Protein AF-A0A250JXY7-F1 (afdb_monomer_lite)

Foldseek 3Di:
DDDDDDDDDDDDDDDDDPDPPPDDDPPDPPPPCPPADADQQLHRCVQACVNPVVCLVVLVVVVQADPVVGGGVCLDCVNVVVVVVSVGD

Radius of gyration: 34.38 Å; chains: 1; bounding box: 91×44×69 Å

Organism: NCBI:txid1189310

Secondary structure (DSSP, 8-state):
-----------------------PPP---------PPB-TTSSBTTT-TTT-GGGHHHHHHTT--BTTTTB-GGG-TTT-THHHHTT--

Structure (mmCIF, N/CA/C/O backbone):
data_AF-A0A250JXY7-F1
#
_entry.id   AF-A0A250JXY7-F1
#
loop_
_atom_site.group_PDB
_atom_site.id
_atom_site.type_symbol
_atom_site.label_atom_id
_atom_site.label_alt_id
_atom_site.label_comp_id
_atom_site.label_asym_id
_atom_site.label_entity_id
_atom_site.label_seq_id
_atom_site.pdbx_PDB_ins_code
_atom_site.Cartn_x
_atom_site.Cartn_y
_atom_site.Cartn_z
_atom_site.occupancy
_atom_site.B_iso_or_equiv
_atom_site.auth_seq_id
_atom_site.auth_comp_id
_atom_site.auth_asym_id
_atom_site.auth_atom_id
_atom_site.pdbx_PDB_model_num
ATOM 1 N N . MET A 1 1 ? 76.414 -33.986 58.618 1.00 47.38 1 MET A N 1
ATOM 2 C CA . MET A 1 1 ? 77.531 -34.247 57.685 1.00 47.38 1 MET A CA 1
ATOM 3 C C . MET A 1 1 ? 76.929 -34.570 56.324 1.00 47.38 1 MET A C 1
ATOM 5 O O . MET A 1 1 ? 76.183 -35.534 56.257 1.00 47.38 1 MET A O 1
ATOM 9 N N . HIS A 1 2 ? 77.248 -33.752 55.310 1.00 45.06 2 HIS A N 1
ATOM 10 C CA . HIS A 1 2 ? 76.934 -33.892 53.870 1.00 45.06 2 HIS A CA 1
ATOM 11 C C . HIS A 1 2 ? 75.447 -33.725 53.495 1.00 45.06 2 HIS A C 1
ATOM 13 O O . HIS A 1 2 ? 74.637 -34.607 53.723 1.00 45.06 2 HIS A O 1
ATOM 19 N N . SER A 1 3 ? 74.978 -32.550 53.055 1.00 53.78 3 SER A N 1
ATOM 20 C CA . SER A 1 3 ? 75.341 -31.836 51.814 1.00 53.78 3 SER A CA 1
ATOM 21 C C . SER A 1 3 ? 75.224 -32.738 50.587 1.00 53.78 3 SER A C 1
ATOM 23 O O . SER A 1 3 ? 76.051 -33.630 50.429 1.00 53.78 3 SER A O 1
ATOM 25 N N . LEU A 1 4 ? 74.234 -32.478 49.721 1.00 54.97 4 LEU A N 1
ATOM 26 C CA . LEU A 1 4 ? 74.431 -32.059 48.320 1.00 54.97 4 LEU A CA 1
ATOM 27 C C . LEU A 1 4 ? 73.127 -32.179 47.499 1.00 54.97 4 LEU A C 1
ATOM 29 O O . LEU A 1 4 ? 72.608 -33.261 47.266 1.00 54.97 4 LEU A O 1
ATOM 33 N N . ARG A 1 5 ? 72.668 -31.014 47.022 1.00 60.28 5 ARG A N 1
ATOM 34 C CA . ARG A 1 5 ? 72.278 -30.707 45.631 1.00 60.28 5 ARG A CA 1
ATOM 35 C C . ARG A 1 5 ? 71.415 -31.710 44.846 1.00 60.28 5 ARG A C 1
ATOM 37 O O . ARG A 1 5 ? 71.948 -32.644 44.269 1.00 60.28 5 ARG A O 1
ATOM 44 N N . THR A 1 6 ? 70.163 -31.323 44.597 1.00 59.94 6 THR A N 1
ATOM 45 C CA . THR A 1 6 ? 69.477 -31.415 43.284 1.00 59.94 6 THR A CA 1
ATOM 46 C C . THR A 1 6 ? 68.388 -30.320 43.257 1.00 59.94 6 THR A C 1
ATOM 48 O O . THR A 1 6 ? 67.405 -30.396 43.975 1.00 59.94 6 THR A O 1
ATOM 51 N N . LEU A 1 7 ? 68.664 -29.095 42.793 1.00 60.50 7 LEU A N 1
ATOM 52 C CA . LEU A 1 7 ? 68.444 -28.592 41.424 1.00 60.50 7 LEU A CA 1
ATOM 53 C C . LEU A 1 7 ? 67.174 -29.116 40.735 1.00 60.50 7 LEU A C 1
ATOM 55 O O . LEU A 1 7 ? 67.212 -30.182 40.132 1.00 60.50 7 LEU A O 1
ATOM 59 N N . SER A 1 8 ? 66.105 -28.313 40.759 1.00 60.44 8 SER A N 1
ATOM 60 C CA . SER A 1 8 ? 65.204 -28.019 39.622 1.00 60.44 8 SER A CA 1
ATOM 61 C C . SER A 1 8 ? 64.043 -27.148 40.132 1.00 60.44 8 SER A C 1
ATOM 63 O O . SER A 1 8 ? 63.248 -27.600 40.940 1.00 60.44 8 SER A O 1
ATOM 65 N N . VAL A 1 9 ? 64.073 -25.827 39.924 1.00 58.75 9 VAL A N 1
ATOM 66 C CA . VAL A 1 9 ? 63.605 -25.106 38.717 1.00 58.75 9 VAL A CA 1
ATOM 67 C C . VAL A 1 9 ? 62.185 -24.550 38.947 1.00 58.75 9 VAL A C 1
ATOM 69 O O . VAL A 1 9 ? 61.210 -25.286 38.933 1.00 58.75 9 VAL A O 1
ATOM 72 N N . VAL A 1 10 ? 62.139 -23.214 39.121 1.00 58.62 10 VAL A N 1
ATOM 73 C CA . VAL A 1 10 ? 61.111 -22.277 38.603 1.00 58.62 10 VAL A CA 1
ATOM 74 C C . VAL A 1 10 ? 59.766 -22.307 39.354 1.00 58.62 10 VAL A C 1
ATOM 76 O O . VAL A 1 10 ? 58.918 -23.150 39.113 1.00 58.62 10 VAL A O 1
ATOM 79 N N . LEU A 1 11 ? 59.500 -21.454 40.353 1.00 58.06 11 LEU A N 1
ATOM 80 C CA . LEU A 1 11 ? 59.258 -19.999 40.277 1.00 58.06 11 LEU A CA 1
ATOM 81 C C . LEU A 1 11 ? 58.700 -19.510 38.931 1.00 58.06 11 LEU A C 1
ATOM 83 O O . LEU A 1 11 ? 59.439 -18.972 38.113 1.00 58.06 11 LEU A O 1
ATOM 87 N N . SER A 1 12 ? 57.390 -19.628 38.718 1.00 60.41 12 SER A N 1
ATOM 88 C CA . SER A 1 12 ? 56.667 -18.788 37.750 1.00 60.41 12 SER A CA 1
ATOM 89 C C . SER A 1 12 ? 55.210 -18.584 38.172 1.00 60.41 12 SER A C 1
ATOM 91 O O . SER A 1 12 ? 54.321 -19.358 37.846 1.00 60.41 12 SER A O 1
ATOM 93 N N . LEU A 1 13 ? 55.028 -17.542 38.986 1.00 60.81 13 LEU A N 1
ATOM 94 C CA . LEU A 1 13 ? 54.071 -16.448 38.784 1.00 60.81 13 LEU A CA 1
ATOM 95 C C . LEU A 1 13 ? 52.703 -16.830 38.189 1.00 60.81 13 LEU A C 1
ATOM 97 O O . LEU A 1 13 ? 52.465 -16.723 36.988 1.00 60.81 13 LEU A O 1
ATOM 101 N N . PHE A 1 14 ? 51.767 -17.149 39.084 1.00 52.91 14 PHE A N 1
ATOM 102 C CA . PHE A 1 14 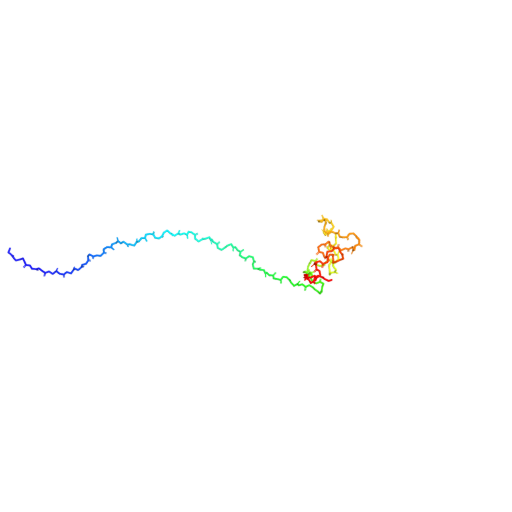? 50.336 -16.974 38.851 1.00 52.91 14 PHE A CA 1
ATOM 103 C C . PHE A 1 14 ? 50.026 -15.481 38.677 1.00 52.91 14 PHE A C 1
ATOM 105 O O . PHE A 1 14 ? 49.928 -14.744 39.655 1.00 52.91 14 PHE A O 1
ATOM 112 N N . ALA A 1 15 ? 49.877 -15.035 37.434 1.00 60.94 15 ALA A N 1
ATOM 113 C CA . ALA A 1 15 ? 49.296 -13.737 37.107 1.00 60.94 15 ALA A CA 1
ATOM 114 C C . ALA A 1 15 ? 48.677 -13.780 35.704 1.00 60.94 15 ALA A C 1
ATOM 116 O O . ALA A 1 15 ? 49.187 -13.186 34.758 1.00 60.94 15 ALA A O 1
ATOM 117 N N . THR A 1 16 ? 47.560 -14.494 35.565 1.00 58.72 16 THR A N 1
ATOM 118 C CA . THR A 1 16 ? 46.628 -14.263 34.456 1.00 58.72 16 THR A CA 1
ATOM 119 C C . THR A 1 16 ? 45.539 -13.314 34.953 1.00 58.72 16 THR A C 1
ATOM 121 O O . THR A 1 16 ? 44.833 -13.672 35.901 1.00 58.72 16 THR A O 1
ATOM 124 N N . PRO A 1 17 ? 45.400 -12.108 34.376 1.00 55.31 17 PRO A N 1
ATOM 125 C CA . PRO A 1 17 ? 44.328 -11.200 34.744 1.00 55.31 17 PRO A CA 1
ATOM 126 C C . PRO A 1 17 ? 42.990 -11.837 34.369 1.00 55.31 17 PRO A C 1
ATOM 128 O O . PRO A 1 17 ? 42.828 -12.363 33.267 1.00 55.31 17 PRO A O 1
ATOM 131 N N . VAL A 1 18 ? 42.042 -11.791 35.306 1.00 55.12 18 VAL A N 1
ATOM 132 C CA . VAL A 1 18 ? 40.644 -12.116 35.041 1.00 55.12 18 VAL A CA 1
ATOM 133 C C . VAL A 1 18 ? 40.137 -11.057 34.060 1.00 55.12 18 VAL A C 1
ATOM 135 O O . VAL A 1 18 ? 39.923 -9.895 34.405 1.00 55.12 18 VAL A O 1
ATOM 138 N N . LEU A 1 19 ? 40.075 -11.424 32.783 1.00 48.62 19 LEU A N 1
ATOM 139 C CA . LEU A 1 19 ? 39.391 -10.624 31.786 1.00 48.62 19 LEU A CA 1
ATOM 140 C C . LEU A 1 19 ? 37.907 -10.829 32.062 1.00 48.62 19 LEU A C 1
ATOM 142 O O . LEU A 1 19 ? 37.397 -11.942 31.945 1.00 48.62 19 LEU A O 1
ATOM 146 N N . ALA A 1 20 ? 37.267 -9.760 32.527 1.00 54.22 20 ALA A N 1
ATOM 147 C CA . ALA A 1 20 ? 35.832 -9.667 32.686 1.00 54.22 20 ALA A CA 1
ATOM 148 C C . ALA A 1 20 ? 35.157 -10.198 31.418 1.00 54.22 20 ALA A C 1
ATOM 150 O O . ALA A 1 20 ? 35.302 -9.633 30.334 1.00 54.22 20 ALA A O 1
ATOM 151 N N . GLU A 1 21 ? 34.464 -11.321 31.573 1.00 53.44 21 GLU A N 1
ATOM 152 C CA . GLU A 1 21 ? 33.590 -11.885 30.563 1.00 53.44 21 GLU A CA 1
ATOM 153 C C . GLU A 1 21 ? 32.412 -10.918 30.417 1.00 53.44 21 GLU A C 1
ATOM 155 O O . GLU A 1 21 ? 31.435 -10.962 31.167 1.00 53.44 21 GLU A O 1
ATOM 160 N N . GLU A 1 22 ? 32.555 -9.958 29.502 1.00 51.62 22 GLU A N 1
ATOM 161 C CA . GLU A 1 22 ? 31.427 -9.180 29.018 1.00 51.62 22 GLU A CA 1
ATOM 162 C C . GLU A 1 22 ? 30.420 -10.162 28.428 1.00 51.62 22 GLU A C 1
ATOM 164 O O . GLU A 1 22 ? 30.657 -10.819 27.410 1.00 51.62 22 GLU A O 1
ATOM 169 N N . ALA A 1 23 ? 29.295 -10.277 29.130 1.00 53.56 23 ALA A N 1
ATOM 170 C CA . ALA A 1 23 ? 28.146 -11.052 28.727 1.00 53.56 23 ALA A CA 1
ATOM 171 C C . ALA A 1 23 ? 27.769 -10.691 27.286 1.00 53.56 23 ALA A C 1
ATOM 173 O O . ALA A 1 23 ? 27.234 -9.620 26.997 1.00 53.56 23 ALA A O 1
ATOM 174 N N . THR A 1 24 ? 28.047 -11.626 26.381 1.00 53.62 24 THR A N 1
ATOM 175 C CA . THR A 1 24 ? 27.569 -11.601 25.003 1.00 53.62 24 THR A CA 1
ATOM 176 C C . THR A 1 24 ? 26.046 -11.440 25.023 1.00 53.62 24 THR A C 1
ATOM 178 O O . THR A 1 24 ? 25.359 -12.301 25.583 1.00 53.62 24 THR A O 1
ATOM 181 N N . PRO A 1 25 ? 25.466 -10.382 24.423 1.00 57.09 25 PRO A N 1
ATOM 182 C CA . PRO A 1 25 ? 24.029 -10.338 24.237 1.00 57.09 25 PRO A CA 1
ATOM 183 C C . PRO A 1 25 ? 23.650 -11.481 23.296 1.00 57.09 25 PRO A C 1
ATOM 185 O O . PRO A 1 25 ? 24.136 -11.562 22.166 1.00 57.09 25 PRO A O 1
ATOM 188 N N . ALA A 1 26 ? 22.790 -12.379 23.781 1.00 61.41 26 ALA A N 1
ATOM 189 C CA . ALA A 1 26 ? 22.236 -13.474 23.000 1.00 61.41 26 ALA A CA 1
ATOM 190 C C . ALA A 1 26 ? 21.750 -12.961 21.630 1.00 61.41 26 ALA A C 1
ATOM 192 O O . ALA A 1 26 ? 21.111 -11.900 21.568 1.00 61.41 26 ALA A O 1
ATOM 193 N N . PRO A 1 27 ? 22.010 -13.687 20.528 1.00 59.78 27 PRO A N 1
ATOM 194 C CA . PRO A 1 27 ? 21.447 -13.323 19.243 1.00 59.78 27 PRO A CA 1
ATOM 195 C C . PRO A 1 27 ? 19.924 -13.351 19.383 1.00 59.78 27 PRO A C 1
ATOM 197 O O . PRO A 1 27 ? 19.316 -14.405 19.571 1.00 59.78 27 PRO A O 1
ATOM 200 N N . ARG A 1 28 ? 19.293 -12.170 19.313 1.00 62.19 28 ARG A N 1
ATOM 201 C CA . ARG A 1 28 ? 17.841 -12.068 19.122 1.00 62.19 28 ARG A CA 1
ATOM 202 C C . ARG A 1 28 ? 17.489 -12.967 17.939 1.00 62.19 28 ARG A C 1
ATOM 204 O O . ARG A 1 28 ? 18.260 -12.962 16.974 1.00 62.19 28 ARG A O 1
ATOM 211 N N . PRO A 1 29 ? 16.370 -13.712 17.970 1.00 54.56 29 PRO A N 1
ATOM 212 C CA . PRO A 1 29 ? 15.938 -14.470 16.810 1.00 54.56 29 PRO A CA 1
ATOM 213 C C . PRO A 1 29 ? 15.814 -13.485 15.652 1.00 54.56 29 PRO A C 1
ATOM 215 O O . PRO A 1 29 ? 14.901 -12.658 15.603 1.00 54.56 29 PRO A O 1
ATOM 218 N N . GLN A 1 30 ? 16.798 -13.516 14.756 1.00 51.22 30 GLN A N 1
ATOM 219 C CA . GLN A 1 30 ? 16.726 -12.812 13.498 1.00 51.22 30 GLN A CA 1
ATOM 220 C C . GLN A 1 30 ? 15.579 -13.495 12.780 1.00 51.22 30 GLN A C 1
ATOM 222 O O . GLN A 1 30 ? 15.719 -14.627 12.323 1.00 51.22 30 GLN A O 1
ATOM 227 N N . ALA A 1 31 ? 14.415 -12.844 12.780 1.00 51.12 31 ALA A N 1
ATOM 228 C CA . ALA A 1 31 ? 13.296 -13.236 11.954 1.00 51.12 31 ALA A CA 1
ATOM 229 C C . ALA A 1 31 ? 13.814 -13.212 10.517 1.00 51.12 31 ALA A C 1
ATOM 231 O O . ALA A 1 31 ? 13.927 -12.157 9.889 1.00 51.12 31 ALA A O 1
ATOM 232 N N . SER A 1 32 ? 14.226 -14.383 10.046 1.00 48.78 32 SER A N 1
ATOM 233 C CA . SER A 1 32 ? 14.656 -14.640 8.690 1.00 48.78 32 SER A CA 1
ATOM 234 C C . SER A 1 32 ? 13.549 -14.107 7.799 1.00 48.78 32 SER A C 1
ATOM 236 O O . SER A 1 32 ? 12.407 -14.573 7.842 1.00 48.78 32 SER A O 1
ATOM 238 N N . LYS A 1 33 ? 13.867 -13.040 7.059 1.00 55.00 33 LYS A N 1
ATOM 239 C CA . LYS A 1 33 ? 12.962 -12.410 6.105 1.00 55.00 33 LYS A CA 1
ATOM 240 C C . LYS A 1 33 ? 12.648 -13.448 5.034 1.00 55.00 33 LYS A C 1
ATOM 242 O O . LYS A 1 33 ? 13.324 -13.527 4.019 1.00 55.00 33 LYS A O 1
ATOM 247 N N . SER A 1 34 ? 11.634 -14.269 5.278 1.00 58.78 34 SER A N 1
ATOM 248 C CA . SER A 1 34 ? 10.987 -15.046 4.234 1.00 58.78 34 SER A CA 1
ATOM 249 C C . SER A 1 34 ? 10.331 -14.021 3.324 1.00 58.78 34 SER A C 1
ATOM 251 O O . SER A 1 34 ? 9.261 -13.487 3.632 1.00 58.78 34 SER A O 1
ATOM 253 N N . GLU A 1 35 ? 11.049 -13.637 2.272 1.00 66.50 35 GLU A N 1
ATOM 254 C CA . GLU A 1 35 ? 10.605 -12.634 1.320 1.00 66.50 35 GLU A CA 1
ATOM 255 C C . GLU A 1 35 ? 9.389 -13.192 0.580 1.00 66.50 35 GLU A C 1
ATOM 257 O O . GLU A 1 35 ? 9.487 -14.031 -0.313 1.00 66.50 35 GLU A O 1
ATOM 262 N N . LYS A 1 36 ? 8.199 -12.790 1.038 1.00 82.62 36 LYS A N 1
ATOM 263 C CA . LYS A 1 36 ? 6.937 -13.247 0.457 1.00 82.62 36 LYS A CA 1
ATOM 264 C C . LYS A 1 36 ? 6.876 -12.794 -1.006 1.00 82.62 36 LYS A C 1
ATOM 266 O O . LYS A 1 36 ? 7.164 -11.622 -1.273 1.00 82.62 36 LYS A O 1
ATOM 271 N N . PRO A 1 37 ? 6.442 -13.658 -1.941 1.00 89.19 37 PRO A N 1
ATOM 272 C CA . PRO A 1 37 ? 6.407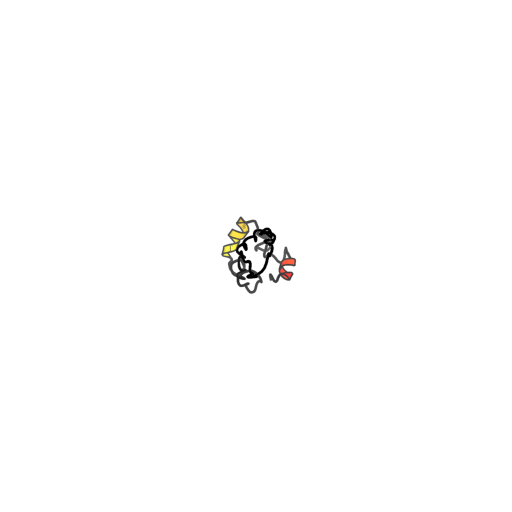 -13.313 -3.356 1.00 89.19 37 PRO A CA 1
ATOM 273 C C . PRO A 1 37 ? 5.513 -12.089 -3.609 1.00 89.19 37 PRO A C 1
ATOM 275 O O . PRO A 1 37 ? 4.367 -12.012 -3.141 1.00 89.19 37 PRO A O 1
ATOM 278 N N . ARG A 1 38 ? 6.044 -11.119 -4.364 1.00 95.06 38 ARG A N 1
ATOM 279 C CA . ARG A 1 38 ? 5.275 -9.985 -4.899 1.00 95.06 38 ARG A CA 1
ATOM 280 C C . ARG A 1 38 ? 4.504 -10.434 -6.142 1.00 95.06 38 ARG A C 1
ATOM 282 O O . ARG A 1 38 ? 4.982 -11.262 -6.908 1.00 95.06 38 ARG A O 1
ATOM 289 N N . CYS A 1 39 ? 3.299 -9.906 -6.325 1.00 96.31 39 CYS A N 1
ATOM 290 C CA . CYS A 1 39 ? 2.540 -10.069 -7.564 1.00 96.31 39 CYS A CA 1
ATOM 2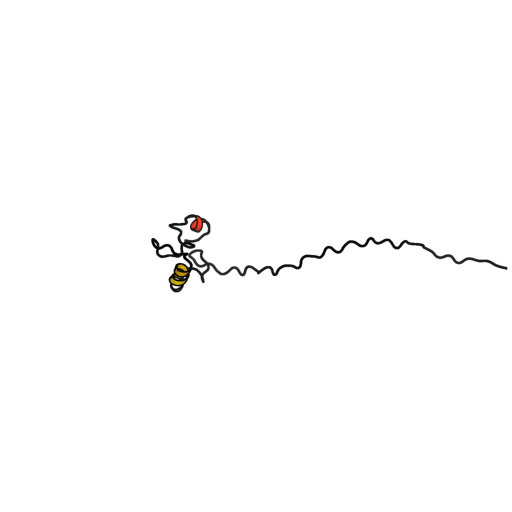91 C C . CYS A 1 39 ? 2.958 -9.018 -8.604 1.00 96.31 39 CYS A C 1
ATOM 293 O O . CYS A 1 39 ? 3.734 -8.107 -8.310 1.00 96.31 39 CYS A O 1
ATOM 295 N N . GLU A 1 40 ? 2.390 -9.099 -9.804 1.00 96.19 40 GLU A N 1
ATOM 296 C CA . GLU A 1 40 ? 2.680 -8.187 -10.920 1.00 96.19 40 GLU A CA 1
ATOM 297 C C . GLU A 1 40 ? 2.364 -6.712 -10.617 1.00 96.19 40 GLU A C 1
ATOM 299 O O . GLU A 1 40 ? 2.947 -5.820 -11.234 1.00 96.19 40 GLU A O 1
ATOM 304 N N . HIS A 1 41 ? 1.514 -6.456 -9.619 1.00 96.12 41 HIS A N 1
ATOM 305 C CA . HIS A 1 41 ? 1.166 -5.124 -9.115 1.00 96.12 41 HIS A CA 1
ATOM 306 C C . HIS A 1 41 ? 2.183 -4.544 -8.115 1.00 96.12 41 HIS A C 1
ATOM 308 O O . HIS A 1 41 ? 1.942 -3.479 -7.550 1.00 96.12 41 HIS A O 1
ATOM 314 N N . GLY A 1 42 ? 3.273 -5.262 -7.814 1.00 95.38 42 GLY A N 1
ATOM 315 C CA . GLY A 1 42 ? 4.325 -4.814 -6.889 1.00 95.38 42 GLY A CA 1
ATOM 316 C C . GLY A 1 42 ? 4.001 -4.946 -5.399 1.00 95.38 42 GLY A C 1
ATOM 317 O O . GLY A 1 42 ? 4.823 -4.607 -4.551 1.00 95.38 42 GLY A O 1
ATOM 318 N N . VAL A 1 43 ? 2.826 -5.479 -5.061 1.00 96.19 43 VAL A N 1
ATOM 319 C CA . VAL A 1 43 ? 2.390 -5.754 -3.683 1.00 96.19 43 VAL A CA 1
ATOM 320 C C . VAL A 1 43 ? 2.587 -7.241 -3.378 1.00 96.19 43 VAL A C 1
ATOM 322 O O . VAL A 1 43 ? 2.522 -8.074 -4.283 1.00 96.19 43 VAL A O 1
ATOM 325 N N . GLN A 1 44 ? 2.807 -7.613 -2.113 1.00 95.56 44 GLN A N 1
ATOM 326 C CA . GLN A 1 44 ? 2.797 -9.027 -1.709 1.00 95.56 44 GLN A CA 1
ATOM 327 C C . GLN A 1 44 ? 1.498 -9.696 -2.169 1.00 95.56 44 GLN A C 1
ATOM 329 O O . GLN A 1 44 ? 0.414 -9.143 -1.968 1.00 95.56 44 GLN A O 1
ATOM 334 N N . LYS A 1 45 ? 1.590 -10.884 -2.780 1.00 93.88 45 LYS A N 1
ATOM 335 C CA . LYS A 1 45 ? 0.431 -11.530 -3.418 1.00 93.88 45 LYS A CA 1
ATOM 336 C C . LYS A 1 45 ? -0.747 -11.714 -2.460 1.00 93.88 45 LYS A C 1
ATOM 338 O O . LYS A 1 45 ? -1.880 -11.536 -2.879 1.00 93.88 45 LYS A O 1
ATOM 343 N N . SER A 1 46 ? -0.493 -12.008 -1.185 1.00 94.50 46 SER A N 1
ATOM 344 C CA . SER A 1 46 ? -1.523 -12.173 -0.149 1.00 94.50 46 SER A CA 1
ATOM 345 C C . SER A 1 46 ? -2.120 -10.866 0.381 1.00 94.50 46 SER A C 1
ATOM 347 O O . SER A 1 46 ? -3.104 -10.916 1.107 1.00 94.50 46 SER A O 1
ATOM 349 N N . LEU A 1 47 ? -1.529 -9.713 0.055 1.00 95.56 47 LEU A N 1
ATOM 350 C CA . LEU A 1 47 ? -1.961 -8.386 0.508 1.00 95.56 47 LEU A CA 1
ATOM 351 C C . LEU A 1 47 ? -2.459 -7.502 -0.644 1.00 95.56 47 LEU A C 1
ATOM 353 O O . LEU A 1 47 ? -3.028 -6.441 -0.424 1.00 95.56 47 LEU A O 1
ATOM 357 N N . CYS A 1 48 ? -2.268 -7.906 -1.897 1.00 96.56 48 CYS A N 1
ATOM 358 C CA . CYS A 1 48 ? -2.745 -7.121 -3.025 1.00 96.56 48 CYS A CA 1
ATOM 359 C C . CYS A 1 48 ? -4.277 -7.166 -3.094 1.00 96.56 48 CYS A C 1
ATOM 361 O O . CYS A 1 48 ? -4.847 -8.232 -3.339 1.00 96.56 48 CYS A O 1
ATOM 363 N N . ALA A 1 49 ? -4.941 -6.017 -2.932 1.00 96.19 49 ALA A N 1
ATOM 364 C CA . ALA A 1 49 ? -6.401 -5.934 -3.016 1.00 96.19 49 ALA A CA 1
ATOM 365 C C . ALA A 1 49 ? -6.923 -6.162 -4.444 1.00 96.19 49 ALA A C 1
ATOM 367 O O . ALA A 1 49 ? -8.049 -6.617 -4.613 1.00 96.19 49 ALA A O 1
ATOM 368 N N . ARG A 1 50 ? -6.088 -5.929 -5.469 1.00 95.19 50 ARG A N 1
ATOM 369 C CA . ARG A 1 50 ? -6.407 -6.293 -6.860 1.00 95.19 50 ARG A CA 1
ATOM 370 C C . ARG A 1 50 ? -6.395 -7.801 -7.091 1.00 95.19 50 ARG A C 1
ATOM 372 O O . ARG A 1 50 ? -7.258 -8.311 -7.790 1.00 95.19 50 ARG A O 1
ATOM 379 N N . CYS A 1 51 ? -5.457 -8.526 -6.480 1.00 96.38 51 CYS A N 1
ATOM 380 C CA . CYS A 1 51 ? -5.437 -9.990 -6.560 1.00 96.38 51 CYS A CA 1
ATOM 381 C C . CYS A 1 51 ? -6.456 -10.644 -5.614 1.00 96.38 51 CYS A C 1
ATOM 383 O O . CYS A 1 51 ? -6.932 -11.738 -5.895 1.00 96.38 51 CYS A O 1
ATOM 385 N N . ASN A 1 52 ? -6.783 -9.997 -4.490 1.00 96.19 52 ASN A N 1
ATOM 386 C CA . ASN A 1 52 ? -7.684 -10.522 -3.465 1.00 96.19 52 ASN A CA 1
ATOM 387 C C . ASN A 1 52 ? -8.714 -9.447 -3.076 1.00 96.19 52 ASN A C 1
ATOM 389 O O . ASN A 1 52 ? -8.567 -8.797 -2.037 1.00 96.19 52 ASN A O 1
ATOM 393 N N . PRO A 1 53 ? -9.790 -9.266 -3.860 1.00 95.50 53 PRO A N 1
ATOM 394 C CA . PRO A 1 53 ? -10.793 -8.228 -3.598 1.00 95.50 53 PRO A CA 1
ATOM 395 C C . PRO A 1 53 ? -11.498 -8.399 -2.244 1.00 95.50 53 PRO A C 1
ATOM 397 O O . PRO A 1 53 ? -11.957 -7.427 -1.647 1.00 95.50 53 PRO A O 1
ATOM 400 N N . LYS A 1 54 ? -11.500 -9.620 -1.691 1.00 97.06 54 LYS A N 1
ATOM 401 C CA . LYS A 1 54 ? -12.001 -9.925 -0.340 1.00 97.06 54 LYS A CA 1
ATOM 402 C C . LYS A 1 54 ? -11.257 -9.179 0.779 1.00 97.06 54 LYS A C 1
ATOM 404 O O . LYS A 1 54 ? -11.772 -9.101 1.888 1.00 97.06 54 LYS A O 1
ATOM 409 N N . LEU A 1 55 ? -10.074 -8.621 0.510 1.00 97.06 55 LEU A N 1
ATOM 410 C CA . LEU A 1 55 ? -9.328 -7.811 1.476 1.00 97.06 55 LEU A CA 1
ATOM 411 C C . LEU A 1 55 ? -9.851 -6.375 1.592 1.00 97.06 55 LEU A C 1
ATOM 413 O O . LEU A 1 55 ? -9.550 -5.713 2.579 1.00 97.06 55 LEU A O 1
ATOM 417 N N . ALA A 1 56 ? -10.638 -5.879 0.633 1.00 96.81 56 ALA A N 1
ATOM 418 C CA . ALA A 1 56 ? -11.195 -4.526 0.679 1.00 96.81 56 ALA A CA 1
ATOM 419 C C . ALA A 1 56 ? -11.901 -4.182 2.011 1.00 96.81 56 ALA A C 1
ATOM 421 O O . ALA A 1 56 ? -11.561 -3.152 2.592 1.00 96.81 56 ALA A O 1
ATOM 422 N N . PRO A 1 57 ? -12.818 -5.009 2.561 1.00 98.00 57 PRO A N 1
ATOM 423 C CA . PRO A 1 57 ? -13.408 -4.738 3.875 1.00 98.00 57 PRO A CA 1
ATOM 424 C C . PRO A 1 57 ? -12.375 -4.713 5.009 1.00 98.00 57 PRO A C 1
ATOM 426 O O . PRO A 1 57 ? -12.515 -3.915 5.929 1.00 98.00 57 PRO A O 1
ATOM 429 N N . VAL A 1 58 ? -11.316 -5.525 4.936 1.00 97.75 58 VAL A N 1
ATOM 430 C CA . VAL A 1 58 ? -10.236 -5.533 5.938 1.00 97.75 58 VAL A CA 1
ATOM 431 C C . VAL A 1 58 ? -9.460 -4.216 5.907 1.00 97.75 58 VAL A C 1
ATOM 433 O O . VAL A 1 58 ? -9.181 -3.640 6.955 1.00 97.75 58 VAL A O 1
ATOM 436 N N . TYR A 1 59 ? -9.143 -3.717 4.713 1.00 98.31 59 TYR A N 1
ATOM 437 C CA . TYR A 1 59 ? -8.474 -2.429 4.531 1.00 98.31 59 TYR A CA 1
ATOM 438 C C . TYR A 1 59 ? -9.350 -1.253 4.976 1.00 98.31 59 TYR A C 1
ATOM 440 O O . TYR A 1 59 ? -8.873 -0.386 5.7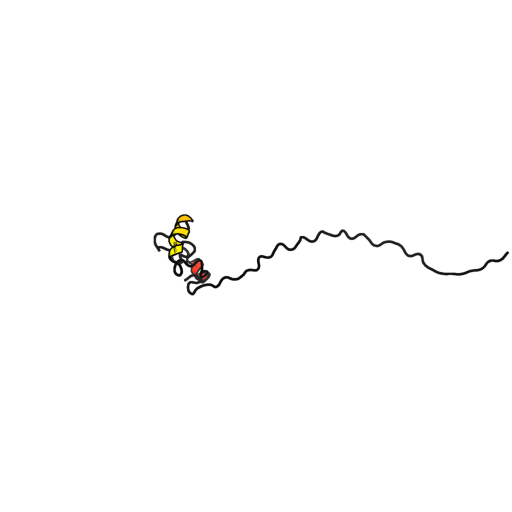05 1.00 98.31 59 TYR A O 1
ATOM 448 N N . LYS A 1 60 ? -10.650 -1.279 4.653 1.00 98.06 60 LYS A N 1
ATOM 449 C CA . LYS A 1 60 ? -11.637 -0.304 5.149 1.00 98.06 60 LYS A CA 1
ATOM 450 C C . LYS A 1 60 ? -11.727 -0.297 6.673 1.00 98.06 60 LYS A C 1
ATOM 452 O O . LYS A 1 60 ? -11.635 0.764 7.277 1.00 98.06 60 LYS A O 1
ATOM 457 N N . ALA A 1 61 ? -11.842 -1.469 7.298 1.00 98.31 61 ALA A N 1
ATOM 458 C CA . ALA A 1 61 ? -11.899 -1.593 8.755 1.00 98.31 61 ALA A CA 1
ATOM 459 C C . ALA A 1 61 ? -10.615 -1.099 9.445 1.00 98.31 61 ALA A C 1
ATOM 461 O O . ALA A 1 61 ? -10.656 -0.666 10.592 1.00 98.31 61 ALA A O 1
ATOM 462 N N . LYS A 1 62 ? -9.476 -1.146 8.745 1.00 97.75 62 LYS A N 1
ATOM 463 C CA . LYS A 1 62 ? -8.187 -0.616 9.209 1.00 97.75 62 LYS A CA 1
ATOM 464 C C . LYS A 1 62 ? -7.990 0.880 8.935 1.00 97.75 62 LYS A C 1
ATOM 466 O O . LYS A 1 62 ? -6.961 1.410 9.340 1.00 97.75 62 LYS A O 1
ATOM 471 N N . GLY A 1 63 ? -8.917 1.540 8.239 1.00 97.88 63 GLY A N 1
ATOM 472 C CA . GLY A 1 63 ? -8.766 2.932 7.804 1.00 97.88 63 GLY A CA 1
ATOM 473 C C . GLY A 1 63 ? -7.761 3.136 6.662 1.00 97.88 63 GLY A C 1
ATOM 474 O O . GLY A 1 63 ? -7.459 4.268 6.316 1.00 97.88 63 GLY A O 1
ATOM 475 N N . ASP A 1 64 ? -7.259 2.061 6.051 1.00 98.06 64 ASP A N 1
ATOM 476 C CA . ASP A 1 64 ? -6.315 2.104 4.927 1.00 98.06 64 ASP A CA 1
ATOM 477 C C . ASP A 1 64 ? -7.087 2.008 3.608 1.00 98.06 64 ASP A C 1
ATOM 479 O O . ASP A 1 64 ? -6.922 1.060 2.843 1.00 98.06 64 ASP A O 1
ATOM 483 N N . TRP A 1 65 ? -8.010 2.937 3.359 1.00 98.12 65 TRP A N 1
ATOM 484 C CA . TRP A 1 65 ? -8.884 2.888 2.187 1.00 98.12 65 TRP A CA 1
ATOM 485 C C . TRP A 1 65 ? -9.001 4.235 1.486 1.00 98.12 65 TRP A C 1
ATOM 487 O O . TRP A 1 65 ? -9.438 5.212 2.083 1.00 98.12 65 TRP A O 1
ATOM 497 N N . CYS A 1 66 ? -8.686 4.233 0.194 1.00 98.00 66 CYS A N 1
ATOM 498 C CA . CYS A 1 66 ? -8.898 5.339 -0.722 1.00 98.00 66 CYS A CA 1
ATOM 499 C C . CYS A 1 66 ? -10.324 5.254 -1.288 1.00 98.00 66 CYS A C 1
ATOM 501 O O . CYS A 1 66 ? -10.591 4.355 -2.100 1.00 98.00 66 CYS A O 1
ATOM 503 N N . PRO A 1 67 ? -11.265 6.131 -0.894 1.00 96.69 67 PRO A N 1
ATOM 504 C CA . PRO A 1 67 ? -12.625 6.090 -1.423 1.00 96.69 67 PRO A CA 1
ATOM 505 C C . PRO A 1 67 ? -12.687 6.504 -2.897 1.00 96.69 67 PRO A C 1
ATOM 507 O O . PRO A 1 67 ? -13.418 5.876 -3.657 1.00 96.69 67 PRO A O 1
ATOM 510 N N . GLU A 1 68 ? -11.883 7.488 -3.311 1.00 97.62 68 GLU A N 1
ATOM 511 C CA . GLU A 1 68 ? -11.882 8.032 -4.678 1.00 97.62 68 GLU A CA 1
ATOM 512 C C . GLU A 1 68 ? -11.436 6.999 -5.716 1.00 97.62 68 GLU A C 1
ATOM 514 O O . GLU A 1 68 ? -11.979 6.926 -6.815 1.00 97.62 68 GLU A O 1
ATOM 519 N N . HIS A 1 69 ? -10.480 6.148 -5.340 1.00 96.88 69 HIS A N 1
ATOM 520 C CA . HIS A 1 69 ? -9.864 5.174 -6.244 1.00 96.88 69 HIS A CA 1
ATOM 521 C C . HIS A 1 69 ? -10.188 3.719 -5.883 1.00 96.88 69 HIS A C 1
ATOM 523 O O . HIS A 1 69 ? -9.567 2.799 -6.419 1.00 96.88 69 HIS A O 1
ATOM 529 N N . ALA A 1 70 ? -11.131 3.513 -4.956 1.00 95.88 70 ALA A N 1
ATOM 530 C CA . ALA A 1 70 ? -11.643 2.216 -4.516 1.00 95.88 70 ALA A CA 1
ATOM 531 C C . ALA A 1 70 ? -10.552 1.153 -4.263 1.00 95.88 70 ALA A C 1
ATOM 533 O O . ALA A 1 70 ? -10.677 -0.009 -4.662 1.00 95.88 70 ALA A O 1
ATOM 534 N N . ARG A 1 71 ? -9.464 1.546 -3.594 1.00 96.62 71 ARG A N 1
ATOM 535 C CA . ARG A 1 71 ? -8.308 0.682 -3.312 1.00 96.62 71 ARG A CA 1
ATOM 536 C C . ARG A 1 71 ? -7.671 1.033 -1.970 1.00 96.62 71 ARG A C 1
ATOM 538 O O . ARG A 1 71 ? -7.914 2.123 -1.469 1.00 96.62 71 ARG A O 1
ATOM 545 N N . PRO A 1 72 ? -6.835 0.161 -1.387 1.00 98.19 72 PRO A N 1
ATOM 546 C CA . PRO A 1 72 ? -6.147 0.504 -0.150 1.00 98.19 72 PRO A CA 1
ATOM 547 C C . PRO A 1 72 ? -5.242 1.723 -0.328 1.00 98.19 72 PRO A C 1
ATOM 549 O O . PRO A 1 72 ? -4.563 1.810 -1.356 1.00 98.19 72 PRO A O 1
ATOM 552 N N . GLU A 1 73 ? -5.212 2.631 0.650 1.00 98.12 73 GLU A N 1
ATOM 553 C CA . GLU A 1 73 ? -4.357 3.835 0.623 1.00 98.12 73 GLU A CA 1
ATOM 554 C C . GLU A 1 73 ? -2.884 3.448 0.434 1.00 98.12 73 GLU A C 1
ATOM 556 O O . GLU A 1 73 ? -2.224 3.922 -0.490 1.00 98.12 73 GLU A O 1
ATOM 561 N N . SER A 1 74 ? -2.421 2.440 1.179 1.00 97.00 74 SER A N 1
ATOM 562 C CA . SER A 1 74 ? -1.094 1.816 1.065 1.00 97.00 74 SER A CA 1
ATOM 563 C C . SER A 1 74 ? -0.759 1.220 -0.306 1.00 97.00 74 SER A C 1
ATOM 565 O O . SER A 1 74 ? 0.379 0.821 -0.564 1.00 97.00 74 SER A O 1
ATOM 567 N N . GLN A 1 75 ? -1.746 1.120 -1.191 1.00 97.44 75 GLN A N 1
ATOM 568 C CA . GLN A 1 75 ? -1.584 0.647 -2.555 1.00 97.44 75 GLN A CA 1
ATOM 569 C C . GLN A 1 75 ? -1.923 1.752 -3.559 1.00 97.44 75 GLN A C 1
ATOM 571 O O . GLN A 1 75 ? -1.638 1.567 -4.734 1.00 97.44 75 GLN A O 1
ATOM 576 N N . CYS A 1 76 ? -2.529 2.874 -3.167 1.00 97.88 76 CYS A N 1
ATOM 577 C CA . CYS A 1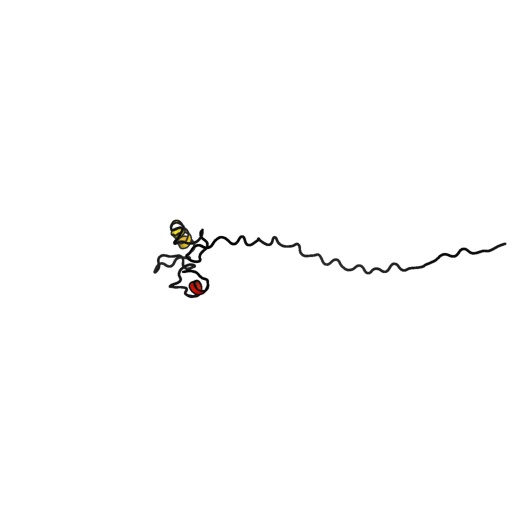 76 ? -3.049 3.893 -4.071 1.00 97.88 76 CYS A CA 1
ATOM 578 C C . CYS A 1 76 ? -1.948 4.779 -4.657 1.00 97.88 76 CYS A C 1
ATOM 580 O O . CYS A 1 76 ? -1.602 5.804 -4.087 1.00 97.88 76 CYS A O 1
ATOM 582 N N . VAL A 1 77 ? -1.433 4.418 -5.834 1.00 97.38 77 VAL A N 1
ATOM 583 C CA . VAL A 1 77 ? -0.407 5.209 -6.545 1.00 97.38 77 VAL A CA 1
ATOM 584 C C . VAL A 1 77 ? -0.904 6.575 -7.030 1.00 97.38 77 VAL A C 1
ATOM 586 O O . VAL A 1 77 ? -0.085 7.442 -7.310 1.00 97.38 77 VAL A O 1
ATOM 589 N N . LEU A 1 78 ? -2.226 6.762 -7.135 1.00 96.75 78 LEU A N 1
ATOM 590 C CA . LEU A 1 78 ? -2.836 8.027 -7.556 1.00 96.75 78 LEU A CA 1
ATOM 591 C C . LEU A 1 78 ? -2.779 9.073 -6.436 1.00 96.75 78 LEU A C 1
ATOM 593 O O . LEU A 1 78 ? -2.482 10.230 -6.705 1.00 96.75 78 LEU A O 1
ATOM 597 N N . CYS A 1 79 ? -2.985 8.653 -5.185 1.00 97.75 79 CYS A N 1
ATOM 598 C CA . CYS A 1 79 ? -2.848 9.518 -4.009 1.00 97.75 79 CYS A CA 1
ATOM 599 C C . CYS A 1 79 ? -1.412 9.531 -3.458 1.00 97.75 79 CYS A C 1
ATOM 601 O O . CYS A 1 79 ? -0.968 10.537 -2.918 1.00 97.75 79 CYS A O 1
ATOM 603 N N . ASN A 1 80 ? -0.673 8.427 -3.616 1.00 97.06 80 ASN A N 1
ATOM 604 C CA . ASN A 1 80 ? 0.661 8.216 -3.051 1.00 97.06 80 ASN A CA 1
ATOM 605 C C . ASN A 1 80 ? 1.668 7.832 -4.162 1.00 97.06 80 ASN A C 1
ATOM 607 O O . ASN A 1 80 ? 2.014 6.650 -4.312 1.00 97.06 80 ASN A O 1
ATOM 611 N N . PRO A 1 81 ? 2.157 8.795 -4.966 1.00 96.75 81 PRO A N 1
ATOM 612 C CA . PRO A 1 81 ? 3.002 8.521 -6.133 1.00 96.75 81 PRO A CA 1
ATOM 613 C C . PRO A 1 81 ? 4.362 7.894 -5.783 1.00 96.75 81 PRO A C 1
ATOM 615 O O . PRO A 1 81 ? 4.934 7.155 -6.587 1.00 96.75 81 PRO A O 1
ATOM 618 N N . GLU A 1 82 ? 4.889 8.097 -4.572 1.00 96.81 82 GLU A N 1
ATOM 619 C CA . GLU A 1 82 ? 6.070 7.368 -4.082 1.00 96.81 82 GLU A CA 1
ATOM 620 C C . GLU A 1 82 ? 5.926 5.840 -4.090 1.00 96.81 82 GLU A C 1
ATOM 622 O O . GLU A 1 82 ? 6.936 5.137 -4.201 1.00 96.81 82 GLU A O 1
ATOM 627 N N . LEU A 1 83 ? 4.708 5.297 -4.013 1.00 96.88 83 LEU A N 1
ATOM 628 C CA . LEU A 1 83 ? 4.489 3.851 -4.100 1.00 96.88 83 LEU A CA 1
ATOM 629 C C . LEU A 1 83 ? 4.929 3.292 -5.462 1.00 96.88 83 LEU A C 1
ATOM 631 O O . LEU A 1 83 ? 5.480 2.191 -5.515 1.00 96.88 83 LEU A O 1
ATOM 635 N N . ALA A 1 84 ? 4.791 4.074 -6.537 1.00 96.31 84 ALA A N 1
ATOM 636 C CA . ALA A 1 84 ? 5.269 3.699 -7.866 1.00 96.31 84 ALA A CA 1
ATOM 637 C C . ALA A 1 84 ? 6.794 3.579 -7.923 1.00 96.31 84 ALA A C 1
ATOM 639 O O . ALA A 1 84 ? 7.320 2.626 -8.497 1.00 96.31 84 ALA A O 1
ATOM 640 N N . ARG A 1 85 ? 7.520 4.467 -7.230 1.00 96.00 85 ARG A N 1
ATOM 64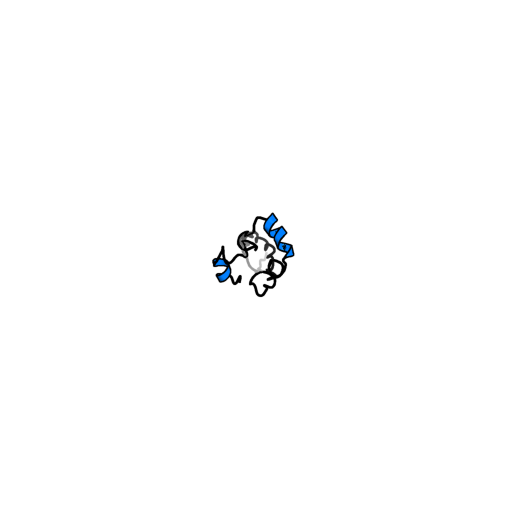1 C CA . ARG A 1 85 ? 8.988 4.369 -7.096 1.00 96.00 85 ARG A CA 1
ATOM 642 C C . ARG A 1 85 ? 9.412 3.112 -6.331 1.00 96.00 85 ARG A C 1
ATOM 644 O O . ARG A 1 85 ? 10.498 2.593 -6.556 1.00 96.00 85 ARG A O 1
ATOM 651 N N . LYS A 1 86 ? 8.541 2.601 -5.454 1.00 93.88 86 LYS A N 1
ATOM 652 C CA . LYS A 1 86 ? 8.711 1.328 -4.729 1.00 93.88 86 LYS A CA 1
ATOM 653 C C . LYS A 1 86 ? 8.215 0.110 -5.525 1.00 93.88 86 LYS A C 1
ATOM 655 O O . LYS A 1 86 ? 8.218 -1.002 -5.001 1.00 93.88 86 LYS A O 1
ATOM 660 N N . GLY A 1 87 ? 7.798 0.311 -6.776 1.00 94.88 87 GLY A N 1
ATOM 661 C CA . GLY A 1 87 ? 7.375 -0.740 -7.695 1.00 94.88 87 GLY A CA 1
ATOM 662 C C . GLY A 1 87 ? 5.901 -1.131 -7.601 1.00 94.88 87 GLY A C 1
ATOM 663 O O . GLY A 1 87 ? 5.514 -2.089 -8.267 1.00 94.88 87 GLY A O 1
ATOM 664 N N . VAL A 1 88 ? 5.078 -0.431 -6.809 1.00 96.25 88 VAL A N 1
ATOM 665 C CA . VAL A 1 88 ? 3.621 -0.634 -6.785 1.00 96.25 88 VAL A CA 1
ATOM 666 C C . VAL A 1 88 ? 3.015 0.013 -8.025 1.00 96.25 88 VAL A C 1
ATOM 668 O O . VAL A 1 88 ? 3.252 1.183 -8.292 1.00 96.25 88 VAL A O 1
ATOM 671 N N . LYS A 1 89 ? 2.226 -0.734 -8.786 1.00 90.69 89 LYS A N 1
ATOM 672 C CA . LYS A 1 89 ? 1.654 -0.294 -10.069 1.00 90.69 89 LYS A CA 1
ATOM 673 C C . LYS A 1 89 ? 0.244 -0.787 -10.160 1.00 90.69 89 LYS A C 1
ATOM 675 O O . LYS A 1 89 ? 0.053 -2.018 -10.058 1.00 90.69 89 LYS A O 1
#

Sequence (89 aa):
MHSLRTLSVVLSLFATPVLAEEATPAPRPQASKSEKPRCEHGVQKSLCARCNPKLAPVYKAKGDWCPEHARPESQCVLCNPELARKGVK

pLDDT: mean 80.42, std 19.89, range [45.06, 98.31]